Protein AF-A0A1D1UMD9-F1 (afdb_monomer_lite)

pLDDT: mean 71.02, std 15.47, range [36.06, 93.25]

Organism: Ramazzottius varieornatus (NCBI:txid947166)

Sequence (144 aa):
MISVAIVGLAFLVSAFADNVPPNCDCSAMPNKRLTCGNDGHNYTDTCAYVNARVSNPNLGWRPCFQPGDQEAAAQWLKTMHAGMDPAAAEAMGKKERQACLTNGQSMVGTMRVIIEQVLGMADVSIACMKPCPCSSNVCPGSKA

Foldseek 3Di:
DDDDDDPDPDPPPPPPDDDDDDQQPCVVPDFCAFKAWLVRDTDNGPRSQLGVCLVPVLTATAHPDAQPPVVVLVVVLVVVCVVPDPVVSVVLQQDKWWFQKSVLAIDIDRPSVVRNVQSNPSNIHTQDRHHPDDPSNDRVVPDD

Radius of gyration: 19.28 Å; chains: 1; bounding box: 58×48×55 Å

Secondary structure (DSSP, 8-state):
--------------------------TTS-----EEETTS-EESSHHHHHHHHHH-TT--EE-SS-TT-HHHHHHHHHHTTTTS-HHHHHHHHHS-EEEEETTS-EEEE-HHHHHHHHHT-TT--EEESSSSS----PPTT---

Structure (mmCIF, N/CA/C/O backbone):
data_AF-A0A1D1UMD9-F1
#
_entry.id   AF-A0A1D1UMD9-F1
#
loop_
_atom_site.group_PDB
_atom_site.id
_atom_site.type_symbol
_atom_site.label_atom_id
_atom_site.label_alt_id
_atom_site.label_comp_id
_atom_site.label_asym_id
_atom_site.label_entity_id
_atom_site.label_seq_id
_atom_site.pdbx_PDB_ins_code
_atom_site.Cartn_x
_atom_site.Cartn_y
_atom_site.Cartn_z
_atom_site.occupancy
_atom_site.B_iso_or_equiv
_atom_site.auth_seq_id
_atom_site.auth_comp_id
_atom_site.auth_asym_id
_atom_site.auth_atom_id
_atom_site.pdbx_PDB_model_num
ATOM 1 N N . MET A 1 1 ? -39.664 -34.880 -33.236 1.00 45.66 1 MET A N 1
ATOM 2 C CA . MET A 1 1 ? -38.197 -34.982 -33.086 1.00 45.66 1 MET A CA 1
ATOM 3 C C . MET A 1 1 ? -37.589 -33.755 -33.735 1.00 45.66 1 MET A C 1
ATOM 5 O O . MET A 1 1 ? -37.808 -33.617 -34.923 1.00 45.66 1 MET A O 1
ATOM 9 N N . ILE A 1 2 ? -36.943 -32.862 -32.979 1.00 39.53 2 ILE A N 1
ATOM 10 C CA . ILE A 1 2 ? -35.825 -31.994 -33.402 1.00 39.53 2 ILE A CA 1
ATOM 11 C C . ILE A 1 2 ? -35.231 -31.382 -32.127 1.00 39.53 2 ILE A C 1
ATOM 13 O O . ILE A 1 2 ? -35.942 -31.041 -31.184 1.00 39.53 2 ILE A O 1
ATOM 17 N N . SER A 1 3 ? -33.907 -31.392 -32.119 1.00 39.16 3 SER A N 1
ATOM 18 C CA . SER A 1 3 ? -32.991 -31.365 -30.992 1.00 39.16 3 SER A CA 1
ATOM 19 C C . SER A 1 3 ? -32.916 -30.046 -30.228 1.00 39.16 3 SER A C 1
ATOM 21 O O . SER A 1 3 ? -32.937 -28.962 -30.804 1.00 39.16 3 SER A O 1
ATOM 23 N N . VAL A 1 4 ? -32.717 -30.180 -28.916 1.00 46.03 4 VAL A N 1
ATOM 24 C CA . VAL A 1 4 ? -32.256 -29.127 -28.008 1.00 46.03 4 VAL A CA 1
ATOM 25 C C . VAL A 1 4 ? -30.773 -28.875 -28.288 1.00 46.03 4 VAL A C 1
ATOM 27 O O . VAL A 1 4 ? -29.949 -29.766 -28.090 1.00 46.03 4 VAL A O 1
ATOM 30 N N . ALA A 1 5 ? -30.423 -27.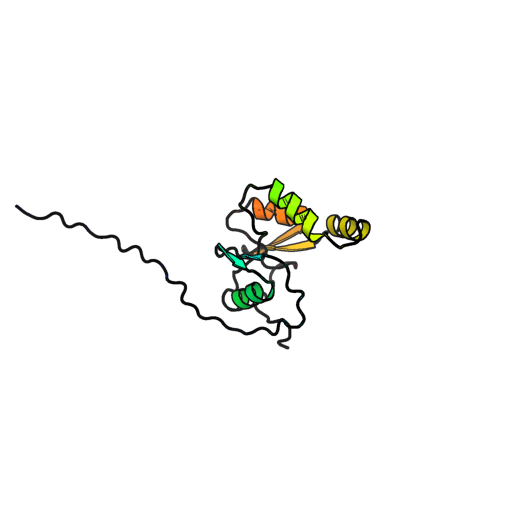677 -28.754 1.00 45.78 5 ALA A N 1
ATOM 31 C CA . ALA A 1 5 ? -29.035 -27.233 -28.833 1.00 45.78 5 ALA A CA 1
ATOM 32 C C . ALA A 1 5 ? -28.661 -26.563 -27.504 1.00 45.78 5 ALA A C 1
ATOM 34 O O . ALA A 1 5 ? -29.033 -25.421 -27.240 1.00 45.78 5 ALA A O 1
ATOM 35 N N . ILE A 1 6 ? -27.950 -27.297 -26.648 1.00 51.56 6 ILE A N 1
ATOM 36 C CA . ILE A 1 6 ? -27.303 -26.740 -25.459 1.00 51.56 6 ILE A CA 1
ATOM 37 C C . ILE A 1 6 ? -26.094 -25.945 -25.957 1.00 51.56 6 ILE A C 1
ATOM 39 O O . ILE A 1 6 ? -25.077 -26.522 -26.338 1.00 51.56 6 ILE A O 1
ATOM 43 N N . VAL A 1 7 ? -26.215 -24.617 -25.996 1.00 51.28 7 VAL A N 1
ATOM 44 C CA . VAL A 1 7 ? -25.071 -23.726 -26.211 1.00 51.28 7 VAL A CA 1
ATOM 45 C C . VAL A 1 7 ? -24.262 -23.741 -24.920 1.00 51.28 7 VAL A C 1
ATOM 47 O O . VAL A 1 7 ? -24.596 -23.065 -23.949 1.00 51.28 7 VAL A O 1
ATOM 50 N N . GLY A 1 8 ? -23.232 -24.585 -24.888 1.00 42.47 8 GLY A N 1
ATOM 51 C CA . GLY A 1 8 ? -22.251 -24.593 -23.814 1.00 42.47 8 GLY A CA 1
ATOM 52 C C . GLY A 1 8 ? -21.547 -23.242 -23.766 1.00 42.47 8 GLY A C 1
ATOM 53 O O . GLY A 1 8 ? -20.742 -22.932 -24.643 1.00 42.47 8 GLY A O 1
ATOM 54 N N . LEU A 1 9 ? -21.853 -22.437 -22.745 1.00 52.34 9 LEU A N 1
ATOM 55 C CA . LEU A 1 9 ? -21.007 -21.316 -22.359 1.00 52.34 9 LEU A CA 1
ATOM 56 C C . LEU A 1 9 ? -19.668 -21.900 -21.900 1.00 52.34 9 LEU A C 1
ATOM 58 O O . LEU A 1 9 ? -19.537 -22.404 -20.784 1.00 52.34 9 LEU A O 1
ATOM 62 N N . ALA A 1 10 ? -18.678 -21.859 -22.785 1.00 49.16 10 ALA A N 1
ATOM 63 C CA . ALA A 1 10 ? -17.292 -22.036 -22.407 1.00 49.16 10 ALA A CA 1
ATOM 64 C C . ALA A 1 10 ? -16.920 -20.870 -21.481 1.00 49.16 10 ALA A C 1
ATOM 66 O O . ALA A 1 10 ? -16.754 -19.734 -21.927 1.00 49.16 10 ALA A O 1
ATOM 67 N N . PHE A 1 11 ? -16.828 -21.146 -20.180 1.00 43.91 11 PHE A N 1
ATOM 68 C CA . PHE A 1 11 ? -16.140 -20.271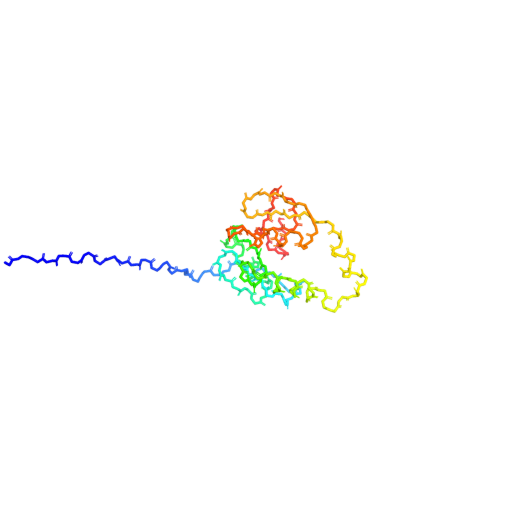 -19.245 1.00 43.91 11 PHE A CA 1
ATOM 69 C C . PHE A 1 11 ? -14.684 -20.187 -19.705 1.00 43.91 11 PHE A C 1
ATOM 71 O O . PHE A 1 11 ? -13.910 -21.128 -19.530 1.00 43.91 11 PHE A O 1
ATOM 78 N N . LEU A 1 12 ? -14.325 -19.072 -20.341 1.00 45.62 12 LEU A N 1
ATOM 79 C CA . LEU A 1 12 ? -12.937 -18.685 -20.537 1.00 45.62 12 LEU A CA 1
ATOM 80 C C . LEU A 1 12 ? -12.360 -18.408 -19.149 1.00 45.62 12 LEU A C 1
ATOM 82 O O . LEU A 1 12 ? -12.467 -17.306 -18.616 1.00 45.62 12 LEU A O 1
ATOM 86 N N . VAL A 1 13 ? -11.788 -19.442 -18.538 1.00 42.19 13 VAL A N 1
ATOM 87 C CA . VAL A 1 13 ? -10.854 -19.271 -17.434 1.00 42.19 13 VAL A CA 1
ATOM 88 C C . VAL A 1 13 ? -9.633 -18.612 -18.064 1.00 42.19 13 VAL A C 1
ATOM 90 O O . VAL A 1 13 ? -8.866 -19.269 -18.767 1.00 42.19 13 VAL A O 1
ATOM 93 N N . SER A 1 14 ? -9.506 -17.294 -17.906 1.00 39.47 14 SER A N 1
ATOM 94 C CA . SER A 1 14 ? -8.285 -16.582 -18.266 1.00 39.47 14 SER A CA 1
ATOM 95 C C . SER A 1 14 ? -7.147 -17.190 -17.458 1.00 39.47 14 SER A C 1
ATOM 97 O O . SER A 1 14 ? -7.005 -16.935 -16.265 1.00 39.47 14 SER A O 1
ATOM 99 N N . ALA A 1 15 ? -6.365 -18.046 -18.108 1.00 38.16 15 ALA A N 1
ATOM 100 C CA . ALA A 1 15 ? -5.074 -18.463 -17.611 1.00 38.16 15 ALA A CA 1
ATOM 101 C C . ALA A 1 15 ? -4.199 -17.206 -17.543 1.00 38.16 15 ALA A C 1
ATOM 103 O O . ALA A 1 15 ? -3.787 -16.673 -18.576 1.00 38.16 15 ALA A O 1
ATOM 104 N N . PHE A 1 16 ? -3.947 -16.704 -16.334 1.00 41.41 16 PHE A N 1
ATOM 105 C CA . PHE A 1 16 ? -2.861 -15.764 -16.078 1.00 41.41 16 PHE A CA 1
ATOM 106 C C . PHE A 1 16 ? -1.560 -16.540 -16.277 1.00 41.41 16 PHE A C 1
ATOM 108 O O . PHE A 1 16 ? -1.015 -17.120 -15.346 1.00 41.41 16 PHE A O 1
ATOM 115 N N . ALA A 1 17 ? -1.146 -16.661 -17.537 1.00 39.22 17 ALA A N 1
ATOM 116 C CA . ALA A 1 17 ? 0.062 -17.361 -17.914 1.00 39.22 17 ALA A CA 1
ATOM 117 C C . ALA A 1 17 ? 1.277 -16.668 -17.285 1.00 39.22 17 ALA A C 1
ATOM 119 O O . ALA A 1 17 ? 1.585 -15.513 -17.594 1.00 39.22 17 ALA A O 1
ATOM 120 N N . ASP A 1 18 ? 1.943 -17.433 -16.426 1.00 43.03 18 ASP A N 1
ATOM 121 C CA . ASP A 1 18 ? 3.254 -17.254 -15.815 1.00 43.03 18 ASP A CA 1
ATOM 122 C C . ASP A 1 18 ? 4.311 -16.635 -16.752 1.00 43.03 18 ASP A C 1
ATOM 124 O O . ASP A 1 18 ? 5.090 -17.335 -17.397 1.00 43.03 18 ASP A O 1
ATOM 128 N N . ASN A 1 19 ? 4.390 -15.304 -16.796 1.00 38.12 19 ASN A N 1
ATOM 129 C CA . ASN A 1 19 ? 5.511 -14.573 -17.395 1.00 38.12 19 ASN A CA 1
ATOM 130 C C . ASN A 1 19 ? 6.088 -13.583 -16.374 1.00 38.12 19 ASN A C 1
ATOM 132 O O . ASN A 1 19 ? 5.811 -12.387 -16.417 1.00 38.12 19 ASN A O 1
ATOM 136 N N . VAL A 1 20 ? 6.894 -14.079 -15.436 1.00 45.78 20 VAL A N 1
ATOM 137 C CA . VAL A 1 20 ? 7.773 -13.242 -14.597 1.00 45.78 20 VAL A CA 1
ATOM 138 C C . VAL A 1 20 ? 9.174 -13.357 -15.212 1.00 45.78 20 VAL A C 1
ATOM 140 O O . VAL A 1 20 ? 9.671 -14.481 -15.293 1.00 45.78 20 VAL A O 1
ATOM 143 N N . PRO A 1 21 ? 9.814 -12.261 -15.691 1.00 47.44 21 PRO A N 1
ATOM 144 C CA . PRO A 1 21 ? 10.361 -11.265 -14.762 1.00 47.44 21 PRO A CA 1
ATOM 145 C C . P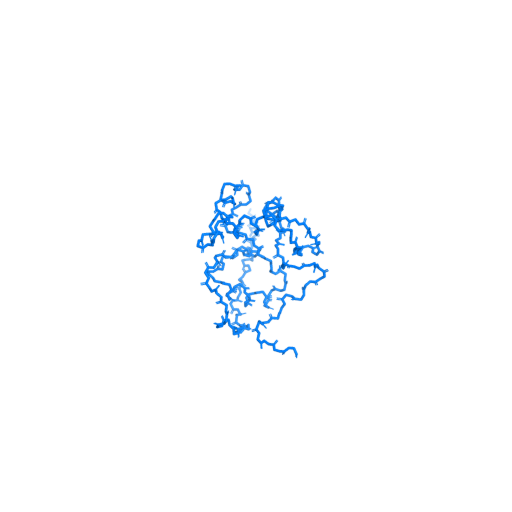RO A 1 21 ? 10.403 -9.799 -15.264 1.00 47.44 21 PRO A C 1
ATOM 147 O O . PRO A 1 21 ? 10.447 -9.509 -16.458 1.00 47.44 21 PRO A O 1
ATOM 150 N N . PRO A 1 22 ? 10.577 -8.858 -14.325 1.00 56.66 22 PRO A N 1
ATOM 151 C CA . PRO A 1 22 ? 11.903 -8.270 -14.214 1.00 56.66 22 PRO A CA 1
ATOM 152 C C . PRO A 1 22 ? 12.439 -8.574 -12.830 1.00 56.66 22 PRO A C 1
ATOM 154 O O . PRO A 1 22 ? 11.782 -8.349 -11.821 1.00 56.66 22 PRO A O 1
ATOM 157 N N . ASN A 1 23 ? 13.625 -9.166 -12.808 1.00 65.12 23 ASN A N 1
ATOM 158 C CA . ASN A 1 23 ? 14.277 -9.616 -11.596 1.00 65.12 23 ASN A CA 1
ATOM 159 C C . ASN A 1 23 ? 14.864 -8.365 -10.933 1.00 65.12 23 ASN A C 1
ATOM 161 O O . ASN A 1 23 ? 16.044 -8.061 -11.114 1.00 65.12 23 ASN A O 1
ATOM 165 N N . CYS A 1 24 ? 14.015 -7.558 -10.287 1.00 70.56 24 CYS A N 1
ATOM 166 C CA . CYS A 1 24 ? 14.505 -6.421 -9.533 1.00 70.56 24 CYS A CA 1
ATOM 167 C C . CYS A 1 24 ? 15.483 -6.957 -8.486 1.00 70.56 24 CYS A C 1
ATOM 169 O O . CYS A 1 24 ? 15.182 -7.928 -7.788 1.00 70.56 24 CYS A O 1
ATOM 171 N N . ASP A 1 25 ? 16.658 -6.340 -8.377 1.00 73.81 25 ASP A N 1
ATOM 172 C CA . ASP A 1 25 ? 17.583 -6.693 -7.310 1.00 73.81 25 ASP A CA 1
ATOM 173 C C . ASP A 1 25 ? 17.010 -6.203 -5.976 1.00 73.81 25 ASP A C 1
ATOM 175 O O . ASP A 1 25 ? 17.068 -5.026 -5.618 1.00 73.81 25 ASP A O 1
ATOM 179 N N . CYS A 1 26 ? 16.406 -7.132 -5.244 1.00 70.31 26 CYS A N 1
ATOM 180 C CA . CYS A 1 26 ? 15.795 -6.873 -3.951 1.00 70.31 26 CYS A CA 1
ATOM 181 C C . CYS A 1 26 ? 16.724 -7.199 -2.779 1.00 70.31 26 CYS A C 1
ATOM 183 O O . CYS A 1 26 ? 16.256 -7.232 -1.642 1.00 70.31 26 CYS A O 1
ATOM 185 N N . SER A 1 27 ? 18.023 -7.421 -3.014 1.00 68.44 27 SER A N 1
ATOM 186 C CA . SER A 1 27 ? 18.991 -7.781 -1.964 1.00 68.44 27 SER A CA 1
ATOM 187 C C . SER A 1 27 ? 19.063 -6.744 -0.833 1.00 68.44 27 SER A C 1
ATOM 189 O O . SER A 1 27 ? 19.415 -7.071 0.297 1.00 68.44 27 SER A O 1
ATOM 191 N N . ALA A 1 28 ? 18.681 -5.495 -1.119 1.00 65.06 28 ALA A N 1
ATOM 192 C CA . ALA A 1 28 ? 18.615 -4.400 -0.154 1.00 65.06 28 ALA A CA 1
ATOM 193 C C . ALA A 1 28 ? 17.248 -4.248 0.551 1.00 65.06 28 ALA A C 1
ATOM 195 O O . ALA A 1 28 ? 17.098 -3.365 1.399 1.00 65.06 28 ALA A O 1
ATOM 196 N N . MET A 1 29 ? 16.234 -5.056 0.213 1.00 63.53 29 MET A N 1
ATOM 197 C CA . MET A 1 29 ? 14.909 -4.948 0.824 1.00 63.53 29 MET A CA 1
ATOM 198 C C . MET A 1 29 ? 14.757 -5.838 2.056 1.00 63.53 29 MET A C 1
ATOM 200 O O . MET A 1 29 ? 15.014 -7.041 1.997 1.00 63.53 29 MET A O 1
ATOM 204 N N . PRO A 1 30 ? 14.220 -5.304 3.163 1.00 58.47 30 PRO A N 1
ATOM 205 C CA . PRO A 1 30 ? 13.779 -6.137 4.269 1.00 58.47 30 PRO A CA 1
ATOM 206 C C . PRO A 1 30 ? 12.546 -6.966 3.852 1.00 58.47 30 PRO A C 1
ATOM 208 O O . PRO A 1 30 ? 11.415 -6.474 3.816 1.00 58.47 30 PRO A O 1
ATOM 211 N N . ASN A 1 31 ? 12.771 -8.244 3.545 1.00 55.72 31 ASN A N 1
ATOM 212 C CA . ASN A 1 31 ? 11.747 -9.233 3.191 1.00 55.72 31 ASN A CA 1
ATOM 213 C C . ASN A 1 31 ? 11.055 -9.789 4.433 1.00 55.72 31 ASN A C 1
ATOM 215 O O . ASN A 1 31 ? 11.561 -10.763 4.980 1.00 55.72 31 ASN A O 1
ATOM 219 N N . LYS A 1 32 ? 9.922 -9.223 4.882 1.00 56.84 32 LYS A N 1
ATOM 220 C CA . LYS A 1 32 ? 9.066 -9.885 5.903 1.00 56.84 32 LYS A CA 1
ATOM 221 C C . LYS A 1 32 ? 7.568 -9.561 5.858 1.00 56.84 32 LYS A C 1
ATOM 223 O O . LYS A 1 32 ? 6.851 -9.983 6.761 1.00 56.84 32 LYS A O 1
ATOM 228 N N . ARG A 1 33 ? 7.068 -8.779 4.897 1.00 63.34 33 ARG A N 1
ATOM 229 C CA . ARG A 1 33 ? 5.673 -8.312 4.956 1.00 63.34 33 ARG A CA 1
ATOM 230 C C . ARG A 1 33 ? 4.818 -9.012 3.917 1.00 63.34 33 ARG A C 1
ATOM 232 O O . ARG A 1 33 ? 4.981 -8.773 2.725 1.00 63.34 33 ARG A O 1
ATOM 239 N N . LEU A 1 34 ? 3.883 -9.820 4.414 1.00 65.69 34 LEU A N 1
ATOM 240 C CA . LEU A 1 34 ? 2.783 -10.330 3.613 1.00 65.69 34 LEU A CA 1
ATOM 241 C C . LEU A 1 34 ? 2.020 -9.125 3.044 1.00 65.69 34 LEU A C 1
ATOM 243 O O . LEU A 1 34 ? 1.520 -8.287 3.802 1.00 65.69 34 LEU A O 1
ATOM 247 N N . THR A 1 35 ? 2.006 -9.013 1.723 1.00 77.00 35 THR A N 1
ATOM 248 C CA . THR A 1 35 ? 1.412 -7.891 0.992 1.00 77.00 35 THR A CA 1
ATOM 249 C C . THR A 1 35 ? 0.348 -8.446 0.070 1.00 77.00 35 THR A C 1
ATOM 251 O O . THR A 1 35 ? 0.626 -9.380 -0.668 1.00 77.00 35 THR A O 1
ATOM 254 N N . CYS A 1 36 ? -0.862 -7.900 0.096 1.00 82.94 36 CYS A N 1
ATOM 255 C CA . CYS A 1 36 ? -1.934 -8.392 -0.757 1.00 82.94 36 CYS A CA 1
ATOM 256 C C . CYS A 1 36 ? -2.154 -7.430 -1.904 1.00 82.94 36 CYS A C 1
ATOM 258 O O . CYS A 1 36 ? -2.337 -6.233 -1.686 1.00 82.94 36 CYS A O 1
ATOM 260 N N . GLY A 1 37 ? -2.084 -7.944 -3.123 1.00 84.38 37 GLY A N 1
ATOM 261 C CA . GLY A 1 37 ? -2.383 -7.173 -4.312 1.00 84.38 37 GLY A CA 1
ATOM 262 C C . GLY A 1 37 ? -3.886 -6.998 -4.493 1.00 84.38 37 GLY A C 1
ATOM 263 O O . GLY A 1 37 ? -4.701 -7.802 -4.037 1.00 84.38 37 GLY A O 1
ATOM 264 N N . ASN A 1 38 ? -4.270 -5.937 -5.193 1.00 83.94 38 ASN A N 1
ATOM 265 C CA . ASN A 1 38 ? -5.628 -5.787 -5.723 1.00 83.94 38 ASN A CA 1
ATOM 266 C C . ASN A 1 38 ? -5.943 -6.750 -6.883 1.00 83.94 38 ASN A C 1
ATOM 268 O O . ASN A 1 38 ? -7.067 -6.758 -7.368 1.00 83.94 38 ASN A O 1
ATOM 272 N N . ASP A 1 39 ? -4.976 -7.555 -7.314 1.00 83.25 39 ASP A N 1
ATOM 273 C CA . ASP A 1 39 ? -5.126 -8.666 -8.256 1.00 83.25 39 ASP A CA 1
ATOM 274 C C . ASP A 1 39 ? -5.596 -9.973 -7.587 1.00 83.25 39 ASP A C 1
ATOM 276 O O . ASP A 1 39 ? -5.767 -10.985 -8.261 1.00 83.25 39 ASP A O 1
ATOM 280 N N . GLY A 1 40 ? -5.810 -9.962 -6.267 1.00 79.81 40 GLY A N 1
ATOM 281 C CA . GLY A 1 40 ? -6.220 -11.137 -5.498 1.00 79.81 40 GLY A CA 1
ATOM 282 C C . GLY A 1 40 ? -5.066 -12.063 -5.111 1.00 79.81 40 GLY A C 1
ATOM 283 O O . GLY A 1 40 ? -5.311 -13.102 -4.497 1.00 79.81 40 GLY A O 1
ATOM 284 N N . HIS A 1 41 ? -3.819 -11.696 -5.425 1.00 83.81 41 HIS A N 1
ATOM 285 C CA . HIS A 1 41 ? -2.641 -12.461 -5.037 1.00 83.81 41 HIS A CA 1
ATOM 286 C C . HIS A 1 41 ? -2.051 -11.967 -3.713 1.00 83.81 41 HIS A C 1
ATOM 288 O O . HIS A 1 41 ? -1.896 -10.770 -3.460 1.00 83.81 41 HIS A O 1
ATOM 294 N N . ASN A 1 42 ? -1.663 -12.924 -2.869 1.00 84.88 42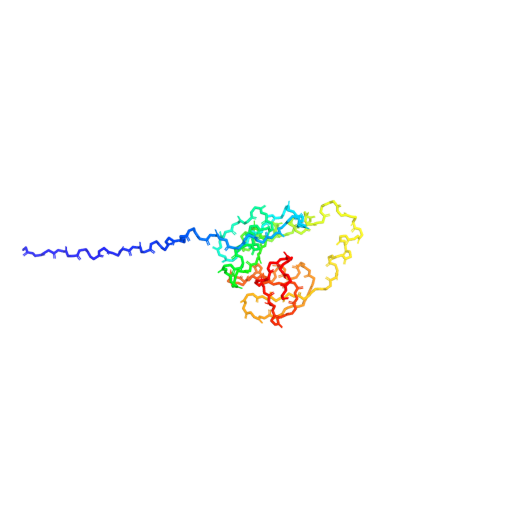 ASN A N 1
ATOM 295 C CA . ASN A 1 42 ? -0.964 -12.663 -1.617 1.00 84.88 42 ASN A CA 1
ATOM 296 C C . ASN A 1 42 ? 0.535 -12.876 -1.842 1.00 84.88 42 ASN A C 1
ATOM 298 O O . ASN A 1 42 ? 0.989 -14.000 -2.054 1.00 84.88 42 ASN A O 1
ATOM 302 N N . TYR A 1 43 ? 1.306 -11.802 -1.767 1.00 81.88 43 TYR A N 1
ATOM 303 C CA . TYR A 1 43 ? 2.749 -11.802 -1.946 1.00 81.88 43 TYR A CA 1
ATOM 304 C C . TYR A 1 43 ? 3.436 -12.104 -0.614 1.00 81.88 43 TYR A C 1
ATOM 306 O O . TYR A 1 43 ? 3.245 -11.399 0.382 1.00 81.88 43 TYR A O 1
ATOM 314 N N . THR A 1 44 ? 4.233 -13.173 -0.594 1.00 74.62 44 THR A N 1
ATOM 315 C CA . THR A 1 44 ? 4.956 -13.672 0.589 1.00 74.62 44 THR A CA 1
ATOM 316 C C . THR A 1 44 ? 6.086 -12.754 1.038 1.00 74.62 44 THR A C 1
ATOM 318 O O . THR A 1 44 ? 6.484 -12.774 2.203 1.00 74.62 44 THR A O 1
ATOM 321 N N . ASP A 1 45 ? 6.587 -11.929 0.126 1.00 74.56 45 ASP A N 1
ATOM 322 C CA . ASP A 1 45 ? 7.659 -10.982 0.364 1.00 74.56 45 ASP A CA 1
ATOM 323 C C . ASP A 1 45 ? 7.496 -9.730 -0.508 1.00 74.56 45 ASP A C 1
ATOM 325 O O . ASP A 1 45 ? 6.783 -9.708 -1.516 1.00 74.56 45 ASP A O 1
ATOM 329 N N . THR A 1 46 ? 8.162 -8.656 -0.087 1.00 76.06 46 THR A N 1
ATOM 330 C CA . THR A 1 46 ? 8.090 -7.351 -0.748 1.00 76.06 46 THR A CA 1
ATOM 331 C C . THR A 1 46 ? 8.644 -7.410 -2.172 1.00 76.06 46 THR A C 1
ATOM 333 O O . THR A 1 46 ? 8.157 -6.688 -3.040 1.00 76.06 46 THR A O 1
ATOM 336 N N . CYS A 1 47 ? 9.647 -8.254 -2.429 1.00 78.88 47 CYS A N 1
ATOM 337 C CA . CYS A 1 47 ? 10.259 -8.359 -3.747 1.00 78.88 47 CYS A CA 1
ATOM 338 C C . CYS A 1 47 ? 9.304 -8.976 -4.766 1.00 78.88 47 CYS A C 1
ATOM 340 O O . CYS A 1 47 ? 9.150 -8.439 -5.861 1.00 78.88 47 CYS A O 1
ATOM 342 N N . ALA A 1 48 ? 8.612 -10.051 -4.390 1.00 80.94 48 ALA A N 1
ATOM 343 C CA . ALA A 1 48 ? 7.599 -10.684 -5.220 1.00 80.94 48 ALA A CA 1
ATOM 344 C C . ALA A 1 48 ? 6.520 -9.674 -5.640 1.00 80.94 48 ALA A C 1
ATOM 346 O O . ALA A 1 48 ? 6.182 -9.593 -6.820 1.00 80.94 48 ALA A O 1
ATOM 347 N N . TYR A 1 49 ? 6.056 -8.838 -4.702 1.00 81.94 49 TYR A N 1
ATOM 348 C CA . TYR A 1 49 ? 5.119 -7.753 -5.005 1.00 81.94 49 TYR A CA 1
ATOM 349 C C . TYR A 1 49 ? 5.716 -6.716 -5.968 1.00 81.94 49 TYR A C 1
ATOM 351 O O . TYR A 1 49 ? 5.068 -6.314 -6.932 1.00 81.94 49 TYR A O 1
ATOM 359 N N . VAL A 1 50 ? 6.956 -6.275 -5.732 1.00 80.44 50 VAL A N 1
ATOM 360 C CA . VAL A 1 50 ? 7.629 -5.288 -6.592 1.00 80.44 50 VAL A CA 1
ATOM 361 C C . VAL A 1 50 ? 7.790 -5.820 -8.013 1.00 80.44 50 VAL A C 1
ATOM 363 O O . VAL A 1 50 ? 7.444 -5.111 -8.952 1.00 80.44 50 VAL A O 1
ATOM 366 N N . ASN A 1 51 ? 8.232 -7.065 -8.181 1.00 80.62 51 ASN A N 1
ATOM 367 C CA . ASN A 1 51 ? 8.388 -7.686 -9.495 1.00 80.62 51 ASN A CA 1
ATOM 368 C C . ASN A 1 51 ? 7.045 -7.800 -10.228 1.00 80.62 51 ASN A C 1
ATOM 370 O O . ASN A 1 51 ? 6.960 -7.445 -11.404 1.00 80.62 51 ASN A O 1
ATOM 374 N N . ALA A 1 52 ? 5.983 -8.217 -9.531 1.00 82.69 52 ALA A N 1
ATOM 375 C CA . ALA A 1 52 ? 4.639 -8.277 -10.105 1.00 82.69 52 ALA A CA 1
ATOM 376 C C . ALA A 1 52 ? 4.092 -6.895 -10.483 1.00 82.69 52 ALA A C 1
ATOM 378 O O . ALA A 1 52 ? 3.342 -6.746 -11.444 1.00 82.69 52 ALA A O 1
ATOM 379 N N . ARG A 1 53 ? 4.506 -5.849 -9.772 1.00 82.12 53 ARG A N 1
ATOM 380 C CA . ARG A 1 53 ? 4.113 -4.477 -10.084 1.00 82.12 53 ARG A CA 1
ATOM 381 C C . ARG A 1 53 ? 4.788 -3.920 -11.331 1.00 82.12 53 ARG A C 1
ATOM 383 O O . ARG A 1 53 ? 4.221 -3.059 -11.995 1.00 82.12 53 ARG A O 1
ATOM 390 N N . VAL A 1 54 ? 5.985 -4.395 -11.672 1.00 79.88 54 VAL A N 1
ATOM 391 C CA . VAL A 1 54 ? 6.626 -3.973 -12.923 1.00 79.88 54 VAL A CA 1
ATOM 392 C C . VAL A 1 54 ? 5.895 -4.553 -14.135 1.00 79.88 54 VAL A C 1
ATOM 394 O O . VAL A 1 54 ? 5.752 -3.860 -15.140 1.00 79.88 54 VAL A O 1
ATOM 397 N N . SER A 1 55 ? 5.391 -5.787 -14.045 1.00 78.75 55 SER A N 1
ATOM 398 C CA . SER A 1 55 ? 4.554 -6.374 -15.098 1.00 78.75 55 SER A CA 1
ATOM 399 C C . SER A 1 55 ? 3.107 -5.867 -15.066 1.00 78.75 55 SER A C 1
ATOM 401 O O . SER A 1 55 ? 2.450 -5.836 -16.105 1.00 78.75 55 SER A O 1
ATOM 403 N N . ASN A 1 56 ? 2.619 -5.416 -13.907 1.00 81.88 56 ASN A N 1
ATOM 404 C CA . ASN A 1 56 ? 1.292 -4.834 -13.734 1.00 81.88 56 ASN A CA 1
ATOM 405 C C . ASN A 1 56 ? 1.369 -3.438 -13.076 1.00 81.88 56 ASN A C 1
ATOM 407 O O . ASN A 1 56 ? 1.316 -3.329 -11.848 1.00 81.88 56 ASN A O 1
ATOM 411 N N . PRO A 1 57 ? 1.414 -2.345 -13.863 1.00 79.06 57 PRO A N 1
ATOM 412 C CA . PRO A 1 57 ? 1.545 -0.987 -13.326 1.00 79.06 57 PRO A CA 1
ATOM 413 C C . PRO A 1 57 ? 0.347 -0.534 -12.477 1.00 79.06 57 PRO A C 1
ATOM 415 O O . PRO A 1 57 ? 0.471 0.395 -11.678 1.00 79.06 57 PRO A O 1
ATOM 418 N N . ASN A 1 58 ? -0.803 -1.199 -12.622 1.00 81.94 58 ASN A N 1
ATOM 419 C CA . ASN A 1 58 ? -2.019 -0.934 -11.853 1.00 81.94 58 ASN A CA 1
ATOM 420 C C . ASN A 1 58 ? -2.115 -1.791 -10.580 1.00 81.94 58 ASN A C 1
ATOM 422 O O . ASN A 1 58 ? -3.110 -1.699 -9.854 1.00 81.94 58 ASN A O 1
ATOM 426 N N . LEU A 1 59 ? -1.095 -2.612 -10.301 1.00 85.38 59 LEU A N 1
ATOM 427 C CA . LEU A 1 59 ? -0.997 -3.366 -9.063 1.00 85.38 59 LEU A CA 1
ATOM 428 C C . LEU A 1 59 ? -0.765 -2.393 -7.903 1.00 85.38 59 LEU A C 1
ATOM 430 O O . LEU A 1 59 ? 0.254 -1.691 -7.822 1.00 85.38 59 LEU A O 1
ATOM 434 N N . GLY A 1 60 ? -1.745 -2.342 -7.014 1.00 86.81 60 GLY A N 1
ATOM 435 C CA . GLY A 1 60 ? -1.650 -1.690 -5.724 1.00 86.81 60 GLY A CA 1
ATOM 436 C C . GLY A 1 60 ? -1.695 -2.720 -4.610 1.00 86.81 60 GLY A C 1
ATOM 437 O O . GLY A 1 60 ? -2.126 -3.858 -4.790 1.00 86.81 60 GLY A O 1
ATOM 438 N N . TRP A 1 61 ? -1.232 -2.308 -3.439 1.00 85.56 61 TRP A N 1
ATOM 439 C CA . TRP A 1 61 ? -1.179 -3.163 -2.270 1.00 85.56 61 TRP A CA 1
ATOM 440 C C . TRP A 1 61 ? -2.248 -2.784 -1.260 1.00 85.56 61 TRP A C 1
ATOM 442 O O . TRP A 1 61 ? -2.694 -1.635 -1.144 1.00 85.56 61 TRP A O 1
ATOM 452 N N . ARG A 1 62 ? -2.631 -3.788 -0.488 1.00 80.69 62 ARG A N 1
ATOM 453 C CA . ARG A 1 62 ? -3.519 -3.715 0.657 1.00 80.69 62 ARG A CA 1
ATOM 454 C C . ARG A 1 62 ? -2.996 -4.676 1.719 1.00 80.69 62 ARG A C 1
ATOM 456 O O . ARG A 1 62 ? -2.251 -5.614 1.413 1.00 80.69 62 ARG A O 1
ATOM 463 N N . PRO A 1 63 ? -3.361 -4.458 2.982 1.00 75.38 63 PRO A N 1
ATOM 464 C CA . PRO A 1 63 ? -3.180 -5.482 3.991 1.00 75.38 63 PRO A CA 1
ATOM 465 C C . PRO A 1 63 ? -3.936 -6.769 3.638 1.00 75.38 63 PRO A C 1
ATOM 467 O O . PRO A 1 63 ? -4.972 -6.737 2.978 1.00 75.38 63 PRO A O 1
ATOM 470 N N . CYS A 1 64 ? -3.416 -7.898 4.105 1.00 73.75 64 CYS A N 1
ATOM 471 C CA . CYS A 1 64 ? -3.910 -9.229 3.764 1.00 73.75 64 CYS A CA 1
ATOM 472 C C . CYS A 1 64 ? -5.058 -9.730 4.638 1.00 73.75 64 CYS A C 1
ATOM 474 O O . CYS A 1 64 ? -4.935 -10.756 5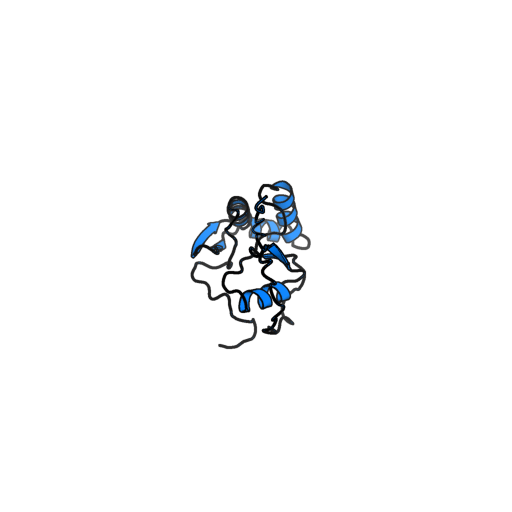.304 1.00 73.75 64 CYS A O 1
ATOM 476 N N . PHE A 1 65 ? -6.172 -9.010 4.639 1.00 73.00 65 PHE A N 1
ATOM 477 C CA . PHE A 1 65 ? -7.420 -9.440 5.271 1.00 73.00 65 PHE A CA 1
ATOM 478 C C . PHE A 1 65 ? -8.618 -8.879 4.495 1.00 73.00 65 PHE A C 1
ATOM 480 O O . PHE A 1 65 ? -8.473 -7.959 3.687 1.00 73.00 65 PHE A O 1
ATOM 487 N N . GLN A 1 66 ? -9.793 -9.485 4.674 1.00 63.47 66 GLN A N 1
ATOM 488 C CA . GLN A 1 66 ? -10.963 -9.164 3.856 1.00 63.47 66 GLN A CA 1
ATOM 489 C C . GLN A 1 66 ? -11.537 -7.769 4.177 1.00 63.47 66 GLN A C 1
ATOM 491 O O . GLN A 1 66 ? -11.446 -7.310 5.321 1.00 63.47 66 GLN A O 1
ATOM 496 N N . PRO A 1 67 ? -12.154 -7.085 3.191 1.00 57.31 67 PRO A N 1
ATOM 497 C CA . PRO A 1 67 ? -12.924 -5.869 3.441 1.00 57.31 67 PRO A CA 1
ATOM 498 C C . PRO A 1 67 ? -13.958 -6.099 4.551 1.00 57.31 67 PRO A C 1
ATOM 500 O O . PRO A 1 67 ? -14.717 -7.064 4.502 1.00 57.31 67 PRO A O 1
ATOM 503 N N . GLY A 1 68 ? -13.981 -5.221 5.555 1.00 59.53 68 GLY A N 1
ATOM 504 C CA . GLY A 1 68 ? -14.867 -5.340 6.720 1.00 59.53 68 GLY A CA 1
ATOM 505 C C . GLY A 1 68 ? -14.237 -5.982 7.962 1.00 59.53 68 GLY A C 1
ATOM 506 O O . GLY A 1 68 ? -14.805 -5.853 9.044 1.00 59.53 68 GLY A O 1
ATOM 507 N N . ASP A 1 69 ? -13.045 -6.577 7.862 1.00 69.75 69 ASP A N 1
ATOM 508 C CA . ASP A 1 69 ? -12.322 -7.136 9.013 1.00 69.75 69 ASP A CA 1
ATOM 509 C C . ASP A 1 69 ? -11.494 -6.059 9.746 1.00 69.75 69 ASP A C 1
ATOM 511 O O . ASP A 1 69 ? -10.265 -5.969 9.652 1.00 69.75 69 ASP A O 1
ATOM 515 N N . GLN A 1 70 ? -12.198 -5.162 10.445 1.00 67.31 70 GLN A N 1
ATOM 516 C CA . GLN A 1 70 ? -11.586 -4.054 11.191 1.00 67.31 70 GLN A CA 1
ATOM 517 C C . GLN A 1 70 ? -10.673 -4.537 12.330 1.00 67.31 70 GLN A C 1
ATOM 519 O O . GLN A 1 70 ? -9.703 -3.857 12.675 1.00 67.31 70 GLN A O 1
ATOM 524 N N . GLU A 1 71 ? -10.954 -5.707 12.906 1.00 69.62 71 GLU A N 1
ATOM 525 C CA . GLU A 1 71 ? -10.156 -6.282 13.988 1.00 69.62 71 GLU A CA 1
ATOM 526 C C . GLU A 1 71 ? -8.820 -6.822 13.463 1.00 69.62 71 GLU A C 1
ATOM 528 O O . GLU A 1 71 ? -7.766 -6.479 14.015 1.00 69.62 71 GLU A O 1
ATOM 533 N N . ALA A 1 72 ? -8.826 -7.535 12.329 1.00 69.44 72 ALA A N 1
ATOM 534 C CA . ALA A 1 72 ? -7.594 -7.915 11.642 1.00 69.44 72 ALA A CA 1
ATOM 535 C C . ALA A 1 72 ? -6.786 -6.687 11.197 1.00 69.44 72 ALA A C 1
ATOM 537 O O . ALA A 1 72 ? -5.557 -6.690 11.310 1.00 69.44 72 ALA A O 1
ATOM 538 N N . ALA A 1 73 ? -7.445 -5.598 10.784 1.00 67.56 73 ALA A N 1
ATOM 539 C CA . ALA A 1 73 ? -6.776 -4.335 10.467 1.00 67.56 73 ALA A CA 1
ATOM 540 C C . ALA A 1 73 ? -6.067 -3.714 11.669 1.00 67.56 73 ALA A C 1
ATOM 542 O O . ALA A 1 73 ? -4.896 -3.324 11.581 1.00 67.56 73 ALA A O 1
ATOM 543 N N . ALA A 1 74 ? -6.754 -3.654 12.808 1.00 68.50 74 ALA A N 1
ATOM 544 C CA . ALA A 1 74 ? -6.187 -3.152 14.049 1.00 68.50 74 ALA A CA 1
ATOM 545 C C . ALA A 1 74 ? -5.009 -4.020 14.515 1.00 68.50 74 ALA A C 1
ATOM 547 O O . ALA A 1 74 ? -3.978 -3.494 14.947 1.00 68.50 74 ALA A O 1
ATOM 548 N N . GLN A 1 75 ? -5.121 -5.343 14.394 1.00 71.19 75 GLN A N 1
ATOM 549 C CA . GLN A 1 75 ? -4.047 -6.270 14.732 1.00 71.19 75 GLN A CA 1
ATOM 550 C C . GLN A 1 75 ? -2.855 -6.137 13.778 1.00 71.19 75 GLN A C 1
ATOM 552 O O . GLN A 1 75 ? -1.711 -6.078 14.232 1.00 71.19 75 GLN A O 1
ATOM 557 N N . TRP A 1 76 ? -3.095 -5.986 12.478 1.00 71.38 76 TRP A N 1
ATOM 558 C CA . TRP A 1 76 ? -2.042 -5.756 11.494 1.00 71.38 76 TRP A CA 1
ATOM 559 C C . TRP A 1 76 ? -1.275 -4.459 11.780 1.00 71.38 76 TRP A C 1
ATOM 561 O O . TRP A 1 76 ? -0.044 -4.473 11.833 1.00 71.38 76 TRP A O 1
ATOM 571 N N . LEU A 1 77 ? -1.974 -3.363 12.094 1.00 70.81 77 LEU A N 1
ATOM 572 C CA . LEU A 1 77 ? -1.351 -2.102 12.518 1.00 70.81 77 LEU A CA 1
ATOM 573 C C . LEU A 1 77 ? -0.502 -2.261 13.789 1.00 70.81 77 LEU A C 1
ATOM 575 O O . LEU A 1 77 ? 0.563 -1.652 13.885 1.00 70.81 77 LEU A O 1
ATOM 579 N N . LYS A 1 78 ? -0.924 -3.096 14.749 1.00 69.00 78 LYS A N 1
ATOM 580 C CA . LYS A 1 78 ? -0.114 -3.427 15.937 1.00 69.00 78 LYS A CA 1
ATOM 581 C C . LYS A 1 78 ? 1.142 -4.216 15.558 1.00 69.00 78 LYS A C 1
ATOM 583 O O . LYS A 1 78 ? 2.230 -3.882 16.017 1.00 69.00 78 LYS A O 1
ATOM 588 N N . THR A 1 79 ? 1.022 -5.218 14.686 1.00 66.75 79 THR A N 1
ATOM 589 C CA . THR A 1 79 ? 2.165 -6.043 14.251 1.00 66.75 79 THR A CA 1
ATOM 590 C C . THR A 1 79 ? 3.150 -5.300 13.349 1.00 66.75 79 THR A C 1
ATOM 592 O O . THR A 1 79 ? 4.344 -5.575 13.410 1.00 66.75 79 THR A O 1
ATOM 595 N N . MET A 1 80 ? 2.710 -4.292 12.586 1.00 64.50 80 MET A N 1
ATOM 596 C CA . MET A 1 80 ? 3.615 -3.407 11.838 1.00 64.50 80 MET A CA 1
ATOM 597 C C . MET A 1 80 ? 4.603 -2.652 12.731 1.00 64.50 80 MET A C 1
ATOM 599 O O . MET A 1 80 ? 5.663 -2.241 12.251 1.00 64.50 80 MET A O 1
ATOM 603 N N . HIS A 1 81 ? 4.246 -2.469 14.001 1.00 64.31 81 HIS A N 1
ATOM 604 C CA . HIS A 1 81 ? 5.070 -1.844 15.026 1.00 64.31 81 HIS A CA 1
ATOM 605 C C . HIS A 1 81 ? 5.745 -2.865 15.955 1.00 64.31 81 HIS A C 1
ATOM 607 O O . HIS A 1 81 ? 6.485 -2.469 16.854 1.00 64.31 81 HIS A O 1
ATOM 613 N N . ALA A 1 82 ? 5.522 -4.170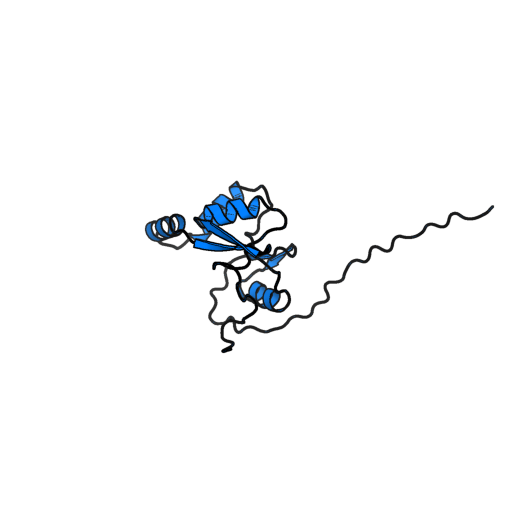 15.765 1.00 56.44 82 ALA A N 1
ATOM 614 C CA . ALA A 1 82 ? 6.157 -5.189 16.590 1.00 56.44 82 ALA A CA 1
ATOM 615 C C . ALA A 1 82 ? 7.676 -5.181 16.351 1.00 56.44 82 ALA A C 1
ATOM 617 O O . ALA A 1 82 ? 8.143 -5.325 15.222 1.00 56.44 82 ALA A O 1
ATOM 618 N N . GLY A 1 83 ? 8.444 -4.978 17.424 1.00 58.78 83 GLY A N 1
ATOM 619 C CA . GLY A 1 83 ? 9.901 -4.812 17.374 1.00 58.78 83 GLY A CA 1
ATOM 620 C C . GLY A 1 83 ? 10.374 -3.367 17.190 1.00 58.78 83 GLY A C 1
ATOM 621 O O . GLY A 1 83 ? 11.578 -3.131 17.128 1.00 58.78 83 GLY A O 1
ATOM 622 N N . MET A 1 84 ? 9.455 -2.400 17.123 1.00 66.12 84 MET A N 1
ATOM 623 C CA . MET A 1 84 ? 9.771 -0.978 17.182 1.00 66.12 84 MET A CA 1
ATOM 624 C C . MET A 1 84 ? 9.608 -0.446 18.606 1.00 66.12 84 MET A C 1
ATOM 626 O O . MET A 1 84 ? 8.737 -0.902 19.345 1.00 66.12 84 MET A O 1
ATOM 630 N N . ASP A 1 85 ? 10.428 0.539 18.975 1.00 75.81 85 ASP A N 1
ATOM 631 C CA . ASP A 1 85 ? 10.245 1.287 20.217 1.00 75.81 85 ASP A CA 1
ATOM 632 C C . ASP A 1 85 ? 8.802 1.846 20.306 1.00 75.81 85 ASP A C 1
ATOM 634 O O . ASP A 1 85 ? 8.312 2.406 19.318 1.00 75.81 85 ASP A O 1
ATOM 638 N N . PRO A 1 86 ? 8.101 1.704 21.447 1.00 72.62 86 PRO A N 1
ATOM 639 C CA . PRO A 1 86 ? 6.712 2.139 21.585 1.00 72.62 86 PRO A CA 1
ATOM 640 C C . PRO A 1 86 ? 6.492 3.622 21.267 1.00 72.62 86 PRO A C 1
ATOM 642 O O . PRO A 1 86 ? 5.483 3.964 20.649 1.00 72.62 86 PRO A O 1
ATOM 645 N N . ALA A 1 87 ? 7.438 4.498 21.619 1.00 76.31 87 ALA A N 1
ATOM 646 C CA . ALA A 1 87 ? 7.336 5.921 21.311 1.00 76.31 87 ALA A CA 1
ATOM 647 C C . ALA A 1 87 ? 7.551 6.179 19.812 1.00 76.31 87 ALA A C 1
ATOM 649 O O . ALA A 1 87 ? 6.850 7.001 19.220 1.00 76.31 87 ALA A O 1
ATOM 650 N N . ALA A 1 88 ? 8.451 5.438 19.159 1.00 71.56 88 ALA A N 1
ATOM 651 C CA . ALA A 1 88 ? 8.624 5.492 17.705 1.00 71.56 88 ALA A CA 1
ATOM 652 C C . ALA A 1 88 ? 7.398 4.952 16.941 1.00 71.56 88 ALA A C 1
ATOM 654 O O . ALA A 1 88 ? 7.002 5.527 15.922 1.00 71.56 88 ALA A O 1
ATOM 655 N N . ALA A 1 89 ? 6.762 3.893 17.444 1.00 67.62 89 ALA A N 1
ATOM 656 C CA . ALA A 1 89 ? 5.516 3.351 16.910 1.00 67.62 89 ALA A CA 1
ATOM 657 C C . ALA A 1 89 ? 4.357 4.351 17.042 1.00 67.62 89 ALA A C 1
ATOM 659 O O . ALA A 1 89 ? 3.642 4.612 16.073 1.00 67.62 89 ALA A O 1
ATOM 660 N N . GLU A 1 90 ? 4.204 4.968 18.216 1.00 70.94 90 GLU A N 1
ATOM 661 C CA . GLU A 1 90 ? 3.201 6.007 18.454 1.00 70.94 90 GLU A CA 1
ATOM 662 C C . GLU A 1 90 ? 3.443 7.238 17.568 1.00 70.94 90 GLU A C 1
ATOM 664 O O . GLU A 1 90 ? 2.517 7.733 16.918 1.00 70.94 90 GLU A O 1
ATOM 669 N N . ALA A 1 91 ? 4.692 7.698 17.467 1.00 72.62 91 ALA A N 1
ATOM 670 C CA . ALA A 1 91 ? 5.070 8.813 16.604 1.00 72.62 91 ALA A CA 1
ATOM 671 C C . ALA A 1 91 ? 4.790 8.514 15.123 1.00 72.62 91 ALA A C 1
ATOM 673 O O . ALA A 1 91 ? 4.295 9.378 14.398 1.00 72.62 91 ALA A O 1
ATOM 674 N N . MET A 1 92 ? 5.043 7.286 14.659 1.00 67.81 92 MET A N 1
ATOM 675 C CA . MET A 1 92 ? 4.694 6.877 13.298 1.00 67.81 92 MET A CA 1
ATOM 676 C C . MET A 1 92 ? 3.192 6.752 13.065 1.00 67.81 92 MET A C 1
ATOM 678 O O . MET A 1 92 ? 2.737 7.084 11.970 1.00 67.81 92 MET A O 1
ATOM 682 N N . GLY A 1 93 ? 2.429 6.318 14.069 1.00 70.25 93 GLY A N 1
ATOM 683 C CA . GLY A 1 93 ? 0.970 6.270 14.015 1.00 70.25 93 GLY A CA 1
ATOM 684 C C . GLY A 1 93 ? 0.327 7.656 13.925 1.00 70.25 93 GLY A C 1
ATOM 685 O O . GLY A 1 93 ? -0.713 7.796 13.287 1.00 70.25 93 GLY A O 1
ATOM 686 N N . LYS A 1 94 ? 0.956 8.684 14.510 1.00 75.44 94 LYS A N 1
ATOM 687 C CA . LYS A 1 94 ? 0.491 10.083 14.461 1.00 75.44 94 LYS A CA 1
ATOM 688 C C . LYS A 1 94 ? 1.002 10.863 13.250 1.00 75.44 94 LYS A C 1
ATOM 690 O O . LYS A 1 94 ? 0.450 11.910 12.928 1.00 75.44 94 LYS A O 1
ATOM 695 N N . LYS A 1 95 ? 2.048 10.381 12.575 1.00 83.38 95 LYS A N 1
ATOM 696 C CA . LYS A 1 95 ? 2.622 11.066 11.416 1.00 83.38 95 LYS A CA 1
ATOM 697 C C . LYS A 1 95 ? 1.708 10.925 10.203 1.00 83.38 95 LYS A C 1
ATOM 699 O O . LYS A 1 95 ? 1.492 9.819 9.701 1.00 83.38 95 LYS A O 1
ATOM 704 N N . GLU A 1 96 ? 1.233 12.057 9.700 1.00 87.62 96 GLU A N 1
ATOM 705 C CA . GLU A 1 96 ? 0.525 12.098 8.429 1.00 87.62 96 GLU A CA 1
ATOM 706 C C . GLU A 1 96 ? 1.444 11.688 7.282 1.00 87.62 96 GLU A C 1
ATOM 708 O O . GLU A 1 96 ? 2.638 12.006 7.226 1.00 87.62 96 GLU A O 1
ATOM 713 N N . ARG A 1 97 ? 0.865 10.941 6.354 1.00 87.38 97 ARG A N 1
ATOM 714 C CA . ARG A 1 97 ? 1.492 10.504 5.122 1.00 87.38 97 ARG A CA 1
ATOM 715 C C . ARG A 1 97 ? 0.557 10.812 3.973 1.00 87.38 97 ARG A C 1
ATOM 717 O O . ARG A 1 97 ? -0.651 10.940 4.145 1.00 87.38 97 ARG A O 1
ATOM 724 N N . GLN A 1 98 ? 1.151 10.911 2.799 1.00 90.31 98 GLN A N 1
ATOM 725 C CA . GLN A 1 98 ? 0.409 11.001 1.558 1.00 90.31 98 GLN A CA 1
ATOM 726 C C . GLN A 1 98 ? 0.467 9.637 0.883 1.00 90.31 98 GLN A C 1
ATOM 728 O O . GLN A 1 98 ? 1.529 9.008 0.853 1.00 90.31 98 GLN A O 1
ATOM 733 N N . ALA A 1 99 ? -0.663 9.178 0.368 1.00 90.69 99 ALA A N 1
ATOM 734 C CA . ALA A 1 99 ? -0.757 7.958 -0.410 1.00 90.69 99 ALA A CA 1
ATOM 735 C C . ALA A 1 99 ? -1.470 8.243 -1.729 1.00 90.69 99 ALA A C 1
ATOM 737 O O . ALA A 1 99 ? -2.473 8.950 -1.758 1.00 90.69 99 ALA A O 1
ATOM 738 N N . CYS A 1 100 ? -0.948 7.676 -2.807 1.00 90.62 100 CYS A N 1
ATOM 739 C CA . CYS A 1 100 ? -1.611 7.617 -4.094 1.00 90.62 100 CYS A CA 1
ATOM 740 C C . CYS A 1 100 ? -2.347 6.286 -4.172 1.00 90.62 100 CYS A C 1
ATOM 742 O O . CYS A 1 100 ? -1.765 5.230 -3.898 1.00 90.62 100 CYS A O 1
ATOM 744 N N . LEU A 1 101 ? -3.616 6.346 -4.539 1.00 90.62 101 LEU A N 1
ATOM 745 C CA . LEU A 1 101 ? -4.490 5.201 -4.709 1.00 90.62 101 LEU A CA 1
ATOM 746 C C . LEU A 1 101 ? -4.471 4.719 -6.164 1.00 90.62 101 LEU A C 1
ATOM 748 O O . LEU A 1 101 ? -4.130 5.471 -7.078 1.00 90.62 101 LEU A O 1
ATOM 752 N N . THR A 1 102 ? -4.869 3.469 -6.402 1.00 88.81 102 THR A N 1
ATOM 753 C CA . THR A 1 102 ? -4.926 2.885 -7.756 1.00 88.81 102 THR A CA 1
ATOM 754 C C . THR A 1 102 ? -5.931 3.561 -8.685 1.00 88.81 102 THR A C 1
ATOM 756 O O . THR A 1 102 ? -5.820 3.426 -9.897 1.00 88.81 102 THR A O 1
ATOM 759 N N . ASN A 1 103 ? -6.874 4.337 -8.149 1.00 88.06 103 ASN A N 1
ATOM 760 C CA . ASN A 1 103 ? -7.798 5.158 -8.936 1.00 88.06 103 ASN A CA 1
ATOM 761 C C . ASN A 1 103 ? -7.231 6.553 -9.294 1.00 88.06 103 ASN A C 1
ATOM 763 O O . ASN A 1 103 ? -7.968 7.402 -9.790 1.00 88.06 103 ASN A O 1
ATOM 767 N N . GLY A 1 104 ? -5.952 6.821 -9.006 1.00 88.81 104 GLY A N 1
ATOM 768 C CA . GLY A 1 104 ? -5.287 8.098 -9.289 1.00 88.81 104 GLY A CA 1
ATOM 769 C C . GLY A 1 104 ? -5.572 9.212 -8.277 1.00 88.81 104 GLY A C 1
ATOM 770 O O . GLY A 1 104 ? -5.068 10.324 -8.440 1.00 88.81 104 GLY A O 1
ATOM 771 N N . GLN A 1 105 ? -6.343 8.943 -7.220 1.00 91.06 105 GLN A N 1
ATOM 772 C CA . GLN A 1 105 ? -6.584 9.913 -6.155 1.00 91.06 105 GLN A CA 1
ATOM 773 C C . GLN A 1 105 ? -5.450 9.900 -5.131 1.00 91.06 105 GLN A C 1
ATOM 775 O O . GLN A 1 105 ? -4.949 8.848 -4.735 1.00 91.06 105 GLN A O 1
ATOM 780 N N . SER A 1 106 ? -5.061 11.088 -4.673 1.00 93.25 106 SER A N 1
ATOM 781 C CA . SER A 1 106 ? -4.157 11.234 -3.532 1.00 93.25 106 SER A CA 1
ATOM 782 C C . SER A 1 106 ? -4.960 11.428 -2.260 1.00 93.25 106 SER A C 1
ATOM 784 O O . SER A 1 106 ? -5.934 12.178 -2.249 1.00 93.25 106 SER A O 1
ATOM 786 N N . MET A 1 107 ? -4.518 10.806 -1.179 1.00 92.25 107 MET A N 1
ATOM 787 C CA . MET A 1 107 ? -5.085 11.000 0.144 1.00 92.25 107 MET A CA 1
ATOM 788 C C . MET A 1 107 ? -4.004 11.347 1.159 1.00 92.25 107 MET A C 1
ATOM 790 O O . MET A 1 107 ? -2.854 10.921 1.033 1.00 92.25 107 MET A O 1
ATOM 794 N N . VAL A 1 108 ? -4.389 12.120 2.171 1.00 92.06 108 VAL A N 1
ATOM 795 C CA . VAL A 1 108 ? -3.525 12.514 3.283 1.00 92.06 108 VAL A CA 1
ATOM 796 C C . VAL A 1 108 ? -4.150 12.012 4.571 1.00 92.06 108 VAL A C 1
ATOM 798 O O . VAL A 1 108 ? -5.351 12.155 4.782 1.00 92.06 108 VAL A O 1
ATOM 801 N N . GLY A 1 109 ? -3.338 11.403 5.421 1.00 90.44 109 GLY A N 1
ATOM 802 C CA . GLY A 1 109 ? -3.778 10.965 6.734 1.00 90.44 109 GLY A CA 1
ATOM 803 C C . GLY A 1 109 ? -2.729 10.116 7.422 1.00 90.44 109 GLY A C 1
ATOM 804 O O . GLY A 1 109 ? -1.649 9.848 6.889 1.00 90.44 109 GLY A O 1
ATOM 805 N N . THR A 1 110 ? -3.039 9.668 8.629 1.00 88.56 110 THR A N 1
ATOM 806 C CA . THR A 1 110 ? -2.215 8.654 9.288 1.00 88.56 110 THR A CA 1
ATOM 807 C C . THR A 1 110 ? -2.302 7.335 8.523 1.00 88.56 110 THR A C 1
ATOM 809 O O . THR A 1 110 ? -3.265 7.084 7.795 1.00 88.56 110 THR A O 1
ATOM 812 N N . MET A 1 111 ? -1.320 6.446 8.709 1.00 82.19 111 MET A N 1
ATOM 813 C CA . MET A 1 111 ? -1.369 5.117 8.082 1.00 82.19 111 MET A CA 1
ATOM 814 C C . MET A 1 111 ? -2.664 4.372 8.437 1.00 82.19 111 MET A C 1
ATOM 816 O O . MET A 1 111 ? -3.216 3.680 7.591 1.00 82.19 111 MET A O 1
ATOM 820 N N . ARG A 1 112 ? -3.184 4.558 9.658 1.00 81.88 112 ARG A N 1
ATOM 821 C CA . ARG A 1 112 ? -4.468 3.982 10.068 1.00 81.88 112 ARG A CA 1
ATOM 822 C C . ARG A 1 112 ? -5.617 4.487 9.194 1.00 81.88 112 ARG A C 1
ATOM 824 O O . ARG A 1 112 ? -6.308 3.665 8.613 1.00 81.88 112 ARG A O 1
ATOM 831 N N . VAL A 1 113 ? -5.767 5.806 9.054 1.00 86.19 113 VAL A N 1
ATOM 832 C CA . VAL A 1 113 ? -6.841 6.418 8.247 1.00 86.19 113 VAL A CA 1
ATOM 833 C C . VAL A 1 113 ? -6.745 5.993 6.782 1.00 86.19 113 VAL A C 1
ATOM 835 O O . VAL A 1 113 ? -7.753 5.660 6.167 1.00 86.19 113 VAL A O 1
ATOM 838 N N . ILE A 1 114 ? -5.529 5.957 6.231 1.00 87.94 114 ILE A N 1
ATOM 839 C CA . ILE A 1 114 ? -5.288 5.518 4.850 1.00 87.94 114 ILE A CA 1
ATOM 840 C C . ILE A 1 114 ? -5.745 4.068 4.658 1.00 87.94 114 ILE A C 1
ATOM 842 O O . ILE A 1 114 ? -6.465 3.766 3.711 1.00 87.94 114 ILE A O 1
ATOM 846 N N . ILE A 1 115 ? -5.351 3.175 5.567 1.00 82.50 115 ILE A N 1
ATOM 847 C CA . ILE A 1 115 ? -5.703 1.757 5.496 1.00 82.50 115 ILE A CA 1
ATOM 848 C C . ILE A 1 115 ? -7.204 1.548 5.713 1.00 82.50 115 ILE A C 1
ATOM 850 O O . ILE A 1 115 ? -7.819 0.842 4.924 1.00 82.50 115 ILE A O 1
ATOM 854 N N . GLU A 1 116 ? -7.812 2.188 6.715 1.00 81.31 116 GLU A N 1
ATOM 855 C CA . GLU A 1 116 ? -9.258 2.124 6.979 1.00 81.31 116 GLU A CA 1
ATOM 856 C C . GLU A 1 116 ? -10.079 2.568 5.761 1.00 81.31 116 GLU A C 1
ATOM 858 O O . GLU A 1 116 ? -11.007 1.869 5.354 1.00 81.31 116 GLU A O 1
ATOM 863 N N . GLN A 1 117 ? -9.699 3.681 5.129 1.00 84.69 117 GLN A N 1
ATOM 864 C CA . GLN A 1 117 ? -10.355 4.167 3.916 1.00 84.69 117 GLN A CA 1
ATOM 865 C C . GLN A 1 117 ? -10.223 3.167 2.770 1.00 84.69 117 GLN A C 1
ATOM 867 O O . GLN A 1 117 ? -11.207 2.848 2.106 1.00 84.69 117 GLN A O 1
ATOM 872 N N . VAL A 1 118 ? -9.006 2.668 2.538 1.00 84.69 118 VAL A N 1
ATOM 873 C CA . VAL A 1 118 ? -8.742 1.699 1.476 1.00 84.69 118 VAL A CA 1
ATOM 874 C C . VAL A 1 118 ? -9.564 0.445 1.714 1.00 84.69 118 VAL A C 1
ATOM 876 O O . VAL A 1 118 ? -10.182 -0.025 0.774 1.00 84.69 118 VAL A O 1
ATOM 879 N N . LEU A 1 119 ? -9.652 -0.074 2.938 1.00 79.12 119 LEU A N 1
ATOM 880 C CA . LEU A 1 119 ? -10.462 -1.253 3.273 1.00 79.12 119 LEU A CA 1
ATOM 881 C C . LEU A 1 119 ? -11.959 -1.065 3.007 1.00 79.12 119 LEU A C 1
ATOM 883 O O . LEU A 1 119 ? -12.633 -2.035 2.668 1.00 79.12 119 LEU A O 1
ATOM 887 N N . GLY A 1 120 ? -12.471 0.162 3.115 1.00 79.19 120 GLY A N 1
ATOM 888 C CA . GLY A 1 120 ? -13.852 0.494 2.761 1.00 79.19 120 GLY A CA 1
ATOM 889 C C . GLY A 1 120 ? -14.140 0.494 1.254 1.00 79.19 120 GLY A C 1
ATOM 890 O O . GLY A 1 120 ? -15.299 0.575 0.858 1.00 79.19 120 GLY A O 1
ATOM 891 N N . MET A 1 121 ? -13.116 0.404 0.400 1.00 81.25 121 MET A N 1
ATOM 892 C CA . MET A 1 121 ? -13.243 0.513 -1.055 1.00 81.25 121 MET A CA 1
ATOM 893 C C . MET A 1 121 ? -12.808 -0.792 -1.729 1.00 81.25 121 MET A C 1
ATOM 895 O O . MET A 1 121 ? -11.617 -1.028 -1.886 1.00 81.25 121 MET A O 1
ATOM 899 N N . ALA A 1 122 ? -13.737 -1.658 -2.140 1.00 73.50 122 ALA A N 1
ATOM 900 C CA . ALA A 1 122 ? -13.408 -2.994 -2.664 1.00 73.50 122 ALA A CA 1
ATOM 901 C C . ALA A 1 122 ? -12.371 -2.984 -3.810 1.00 73.50 122 ALA A C 1
ATOM 903 O O . ALA A 1 122 ? -11.442 -3.787 -3.773 1.00 73.50 122 ALA A O 1
ATOM 904 N N . ASP A 1 123 ? -12.454 -2.016 -4.727 1.00 80.31 123 ASP A N 1
ATOM 905 C CA . ASP A 1 123 ? -11.625 -1.962 -5.944 1.00 80.31 123 ASP A CA 1
ATOM 906 C C . ASP A 1 123 ? -10.436 -0.993 -5.861 1.00 80.31 123 ASP A C 1
ATOM 908 O O . ASP A 1 123 ? -9.692 -0.806 -6.828 1.00 80.31 123 ASP A O 1
ATOM 912 N N . VAL A 1 124 ? -10.243 -0.340 -4.712 1.00 86.69 124 VAL A N 1
ATOM 913 C CA . VAL A 1 124 ? -9.181 0.652 -4.536 1.00 86.69 124 VAL A CA 1
ATOM 914 C C . VAL A 1 124 ? -8.134 0.132 -3.570 1.00 86.69 124 VAL A C 1
ATOM 916 O O . VAL A 1 124 ? -8.429 -0.437 -2.523 1.00 86.69 124 VAL A O 1
ATOM 919 N N . SER A 1 125 ? -6.877 0.326 -3.944 1.00 87.81 125 SER A N 1
ATOM 920 C CA . SER A 1 125 ? -5.711 -0.067 -3.164 1.00 87.81 125 SER A CA 1
ATOM 921 C C . SER A 1 125 ? -4.662 1.033 -3.188 1.00 87.81 125 SER A C 1
ATOM 923 O O . SER A 1 125 ? -4.798 2.030 -3.903 1.00 87.81 125 SER A O 1
ATOM 925 N N . ILE A 1 126 ? -3.619 0.882 -2.378 1.00 88.75 126 ILE A N 1
ATOM 926 C CA . ILE A 1 126 ? -2.544 1.863 -2.312 1.00 88.75 126 ILE A CA 1
ATOM 927 C C . ILE A 1 126 ? -1.576 1.563 -3.448 1.00 88.75 126 ILE A C 1
ATOM 929 O O . ILE A 1 126 ? -0.909 0.531 -3.458 1.00 88.75 126 ILE A O 1
ATOM 933 N N . ALA A 1 127 ? -1.437 2.491 -4.387 1.00 88.00 127 ALA A N 1
ATOM 934 C CA . ALA A 1 127 ? -0.367 2.424 -5.366 1.00 88.00 127 ALA A CA 1
ATOM 935 C C . ALA A 1 127 ? 0.968 2.729 -4.662 1.00 88.00 127 ALA A C 1
ATOM 937 O O . ALA A 1 127 ? 1.905 1.934 -4.671 1.00 88.00 127 ALA A O 1
ATOM 938 N N . CYS A 1 128 ? 1.109 3.872 -4.003 1.00 85.50 128 CYS A N 1
ATOM 939 C CA . CYS A 1 128 ? 2.380 4.250 -3.381 1.00 85.50 128 CYS A CA 1
ATOM 940 C C . CYS A 1 128 ? 2.183 5.222 -2.216 1.00 85.50 128 CYS A C 1
ATOM 942 O O . CYS A 1 128 ? 1.173 5.907 -2.125 1.00 85.50 128 CYS A O 1
ATOM 944 N N . MET A 1 129 ? 3.191 5.333 -1.349 1.00 85.06 129 MET A N 1
ATOM 945 C CA . MET A 1 129 ? 3.194 6.269 -0.215 1.00 85.06 129 MET A CA 1
ATOM 946 C C . MET A 1 129 ? 3.780 7.641 -0.602 1.00 85.06 129 MET A C 1
ATOM 948 O O . MET A 1 129 ? 4.741 8.110 0.012 1.00 85.06 129 MET A O 1
ATOM 952 N N . LYS A 1 130 ? 3.253 8.235 -1.677 1.00 86.56 130 LYS A N 1
ATOM 953 C CA . LYS A 1 130 ? 3.556 9.578 -2.207 1.00 86.56 130 LYS A CA 1
ATOM 954 C C . LYS A 1 130 ? 2.287 10.135 -2.872 1.00 86.56 130 LYS A C 1
ATOM 956 O O . LYS A 1 130 ? 1.422 9.330 -3.210 1.00 86.56 130 LYS A O 1
ATOM 961 N N . PRO A 1 131 ? 2.152 11.453 -3.082 1.00 88.56 131 PRO A N 1
ATOM 962 C CA . PRO A 1 131 ? 1.069 11.982 -3.909 1.00 88.56 131 PRO A CA 1
ATOM 963 C C . PRO A 1 131 ? 1.161 11.455 -5.350 1.00 88.56 131 PRO A C 1
ATOM 965 O O . PRO A 1 131 ? 2.245 11.140 -5.847 1.00 88.56 131 PRO A O 1
ATOM 968 N N . CYS A 1 132 ? 0.010 11.339 -6.003 1.00 87.94 132 CYS A N 1
ATOM 969 C CA . CYS A 1 132 ? -0.095 10.980 -7.411 1.00 87.94 132 CYS A CA 1
ATOM 970 C C . CYS A 1 132 ? 0.433 12.115 -8.314 1.00 87.94 132 CYS A C 1
ATOM 972 O O . CYS A 1 132 ? 0.314 13.286 -7.948 1.00 87.94 132 CYS A O 1
ATOM 974 N N . PRO A 1 133 ? 0.929 11.797 -9.524 1.00 86.75 133 PRO A N 1
ATOM 975 C CA . PRO A 1 133 ? 1.188 10.451 -10.032 1.00 86.75 133 PRO A CA 1
ATOM 976 C C . PRO A 1 133 ? 2.456 9.870 -9.402 1.00 86.75 133 PRO A C 1
ATOM 978 O O . PRO A 1 133 ? 3.443 10.577 -9.202 1.00 86.75 133 PRO A O 1
ATOM 981 N N . CYS A 1 134 ? 2.467 8.565 -9.136 1.00 78.19 134 CYS A N 1
ATOM 982 C CA . CYS A 1 134 ? 3.709 7.886 -8.798 1.00 78.19 134 CYS A CA 1
ATOM 983 C C . CYS A 1 134 ? 4.137 6.927 -9.893 1.00 78.19 134 CYS A C 1
ATOM 985 O O . CYS A 1 134 ? 3.382 6.055 -10.306 1.00 78.19 134 CYS A O 1
ATOM 987 N N . SER A 1 135 ? 5.386 7.092 -10.332 1.00 65.38 135 SER A N 1
ATOM 988 C CA . SER A 1 135 ? 6.061 6.105 -11.165 1.00 65.38 135 SER A CA 1
ATOM 989 C C . SER A 1 135 ? 6.335 4.880 -10.301 1.00 65.38 135 SER A C 1
ATOM 991 O O . SER A 1 135 ? 7.190 4.894 -9.415 1.00 65.38 135 SER A O 1
ATOM 993 N N . SER A 1 136 ? 5.519 3.855 -10.485 1.00 59.31 136 SER A N 1
ATOM 994 C CA . SER A 1 136 ? 5.530 2.631 -9.694 1.00 59.31 136 SER A CA 1
ATOM 995 C C . SER A 1 136 ? 6.391 1.517 -10.260 1.00 59.31 136 SER A C 1
ATOM 997 O O . SER A 1 136 ? 6.580 0.505 -9.593 1.00 59.31 136 SER A O 1
ATOM 999 N N . ASN A 1 137 ? 6.897 1.699 -11.477 1.00 60.72 137 ASN A N 1
ATOM 1000 C CA . ASN A 1 137 ? 7.420 0.601 -12.289 1.00 60.72 137 ASN A CA 1
ATOM 1001 C C . ASN A 1 137 ? 8.949 0.538 -12.269 1.00 60.72 137 ASN A C 1
ATOM 1003 O O . ASN A 1 137 ? 9.556 -0.007 -13.185 1.00 60.72 137 ASN A O 1
ATOM 1007 N N . VAL A 1 138 ? 9.588 1.149 -11.270 1.00 62.91 138 VAL A N 1
ATOM 1008 C CA . VAL A 1 138 ? 11.048 1.238 -11.217 1.00 62.91 138 VAL A CA 1
ATOM 1009 C C . VAL A 1 138 ? 11.566 0.218 -10.217 1.00 62.91 138 VAL A C 1
ATOM 1011 O O . VAL A 1 138 ? 11.289 0.320 -9.019 1.00 62.91 138 VAL A O 1
ATOM 1014 N N . CYS A 1 139 ? 12.332 -0.755 -10.712 1.00 66.50 139 CYS A N 1
ATOM 1015 C CA . CYS A 1 139 ? 13.100 -1.639 -9.853 1.00 66.50 139 CYS A CA 1
ATOM 1016 C C . CYS A 1 139 ? 14.034 -0.797 -8.967 1.00 66.50 139 CYS A C 1
ATOM 1018 O O . CYS A 1 139 ? 14.766 0.065 -9.457 1.00 66.50 139 CYS A O 1
ATOM 1020 N N . PRO A 1 140 ? 14.075 -1.022 -7.655 1.00 58.81 140 PRO A N 1
ATOM 1021 C CA . PRO A 1 140 ? 15.110 -0.416 -6.834 1.00 58.81 140 PRO A CA 1
ATOM 1022 C C . PRO A 1 140 ? 16.476 -0.896 -7.325 1.00 58.81 140 PRO A C 1
ATOM 1024 O O . PRO A 1 140 ? 16.679 -2.081 -7.561 1.00 58.81 140 PRO A O 1
ATOM 1027 N N . GLY A 1 141 ? 17.391 0.047 -7.547 1.00 51.16 141 GLY A N 1
ATOM 1028 C CA . GLY A 1 141 ? 18.709 -0.236 -8.118 1.00 51.16 141 GLY A CA 1
ATOM 1029 C C . GLY A 1 141 ? 18.802 -0.096 -9.640 1.00 51.16 141 GLY A C 1
ATOM 1030 O O . GLY A 1 141 ? 19.914 0.069 -10.140 1.00 51.16 141 GLY A O 1
ATOM 1031 N N . SER A 1 142 ? 17.688 -0.037 -10.386 1.00 46.84 142 SER A N 1
ATOM 1032 C CA . SER A 1 142 ? 17.753 0.443 -11.770 1.00 46.84 142 SER A CA 1
ATOM 1033 C C . SER A 1 142 ? 17.976 1.952 -11.726 1.00 46.84 142 SER A C 1
ATOM 1035 O O . SER A 1 142 ? 17.047 2.718 -11.459 1.00 46.84 142 SER A O 1
ATOM 1037 N N . LYS A 1 143 ? 19.224 2.392 -11.916 1.00 36.06 143 LYS A N 1
ATOM 1038 C CA . LYS A 1 143 ? 19.471 3.786 -12.286 1.00 36.06 143 LYS A CA 1
ATOM 1039 C C . LYS A 1 143 ? 18.695 4.035 -13.581 1.00 36.06 143 LYS A C 1
ATOM 1041 O O . LYS A 1 143 ? 18.858 3.269 -14.527 1.00 36.06 143 LYS A O 1
ATOM 1046 N N . ALA A 1 144 ? 17.807 5.026 -13.546 1.00 40.62 144 ALA A N 1
ATOM 1047 C CA . ALA A 1 144 ? 17.178 5.568 -14.743 1.00 40.62 144 ALA A CA 1
ATOM 1048 C C . ALA A 1 144 ? 18.243 6.096 -15.713 1.00 40.62 144 ALA A C 1
ATOM 1050 O O . ALA A 1 144 ? 19.301 6.557 -15.214 1.00 40.62 144 ALA A O 1
#